Protein AF-A0A531F3D5-F1 (afdb_monomer_lite)

pLDDT: mean 86.14, std 16.81, range [41.84, 98.44]

Structure (mmCIF, N/CA/C/O backbone):
data_AF-A0A531F3D5-F1
#
_entry.id   AF-A0A531F3D5-F1
#
loop_
_atom_site.group_PDB
_atom_site.id
_atom_site.type_symbol
_atom_site.label_atom_id
_atom_site.label_alt_id
_atom_site.label_comp_id
_atom_site.label_asym_id
_atom_site.label_entity_id
_atom_site.label_seq_id
_atom_site.pdbx_PDB_ins_code
_atom_site.Cartn_x
_atom_site.Cartn_y
_atom_site.Cartn_z
_atom_site.occupancy
_atom_site.B_iso_or_equiv
_atom_site.auth_seq_id
_atom_site.auth_comp_id
_atom_site.auth_asym_id
_atom_site.auth_atom_id
_atom_site.pdbx_PDB_model_num
ATOM 1 N N . MET A 1 1 ? 32.726 2.486 -24.121 1.00 41.84 1 MET A N 1
ATOM 2 C CA . MET A 1 1 ? 31.280 2.730 -23.941 1.00 41.84 1 MET A CA 1
ATOM 3 C C . MET A 1 1 ? 30.673 1.433 -23.416 1.00 41.84 1 MET A C 1
ATOM 5 O O . MET A 1 1 ? 30.393 0.535 -24.197 1.00 41.84 1 MET A O 1
ATOM 9 N N . GLY A 1 2 ? 30.680 1.253 -22.092 1.00 49.84 2 GLY A N 1
ATOM 10 C CA . GLY A 1 2 ? 30.319 -0.010 -21.442 1.00 49.84 2 GLY A CA 1
ATOM 11 C C . GLY A 1 2 ? 28.811 -0.118 -21.247 1.00 49.84 2 GLY A C 1
ATOM 12 O O . GLY A 1 2 ? 28.223 0.703 -20.556 1.00 49.84 2 GLY A O 1
ATOM 13 N N . ILE A 1 3 ? 28.193 -1.125 -21.858 1.00 61.72 3 ILE A N 1
ATOM 14 C CA . ILE A 1 3 ? 26.767 -1.443 -21.713 1.00 61.72 3 ILE A CA 1
ATOM 15 C C . ILE A 1 3 ? 26.627 -2.542 -20.653 1.00 61.72 3 ILE A C 1
ATOM 17 O O . ILE A 1 3 ? 26.282 -3.654 -21.026 1.00 61.72 3 ILE A O 1
ATOM 21 N N . ARG A 1 4 ? 26.975 -2.318 -19.374 1.00 61.41 4 ARG A N 1
ATOM 22 C CA . ARG A 1 4 ? 26.740 -3.314 -18.291 1.00 61.41 4 ARG A CA 1
ATOM 23 C C . ARG A 1 4 ? 26.581 -2.712 -16.886 1.00 61.41 4 ARG A C 1
ATOM 25 O O . ARG A 1 4 ? 27.071 -3.286 -15.925 1.00 61.41 4 ARG A O 1
ATOM 32 N N . GLU A 1 5 ? 25.879 -1.593 -16.744 1.00 50.12 5 GLU A N 1
ATOM 33 C CA . GLU A 1 5 ? 25.629 -0.994 -15.421 1.00 50.12 5 GLU A CA 1
ATOM 34 C C . GLU A 1 5 ? 24.223 -0.382 -15.371 1.00 50.12 5 GLU A C 1
ATOM 36 O O . GLU A 1 5 ? 24.033 0.827 -15.424 1.00 50.12 5 GLU A O 1
ATOM 41 N N . ARG A 1 6 ? 23.202 -1.245 -15.427 1.00 52.72 6 ARG A N 1
ATOM 42 C CA . ARG A 1 6 ? 21.797 -0.835 -15.224 1.00 52.72 6 ARG A CA 1
ATOM 43 C C . ARG A 1 6 ? 20.911 -1.905 -14.572 1.00 52.72 6 ARG A C 1
ATOM 45 O O . ARG A 1 6 ? 19.765 -1.629 -14.283 1.00 52.72 6 ARG A O 1
ATOM 52 N N . ALA A 1 7 ? 21.415 -3.119 -14.338 1.00 51.28 7 ALA A N 1
ATOM 53 C CA . ALA A 1 7 ? 20.612 -4.213 -13.775 1.00 51.28 7 ALA A CA 1
ATOM 54 C C . ALA A 1 7 ? 20.748 -4.365 -12.246 1.00 51.28 7 ALA A C 1
ATOM 56 O O . ALA A 1 7 ? 19.976 -5.096 -11.637 1.00 51.28 7 ALA A O 1
ATOM 57 N N . ALA A 1 8 ? 21.737 -3.714 -11.622 1.00 50.34 8 ALA A N 1
ATOM 58 C CA . ALA A 1 8 ? 22.001 -3.856 -10.188 1.00 50.34 8 ALA A CA 1
ATOM 59 C C . ALA A 1 8 ? 21.149 -2.918 -9.308 1.00 50.34 8 ALA A C 1
ATOM 61 O O . ALA A 1 8 ? 20.939 -3.233 -8.140 1.00 50.34 8 ALA A O 1
ATOM 62 N N . ASP A 1 9 ? 20.610 -1.830 -9.869 1.00 53.53 9 ASP A N 1
ATOM 63 C CA . ASP A 1 9 ? 19.876 -0.809 -9.104 1.00 53.53 9 ASP A CA 1
ATOM 64 C C . ASP A 1 9 ? 18.352 -1.054 -9.062 1.00 53.53 9 ASP A C 1
ATOM 66 O O . ASP A 1 9 ? 17.708 -0.725 -8.066 1.00 53.53 9 ASP A O 1
ATOM 70 N N . ASP A 1 10 ? 17.777 -1.747 -10.055 1.00 54.91 10 ASP A N 1
ATOM 71 C CA . ASP A 1 10 ? 16.331 -2.053 -10.119 1.00 54.91 10 ASP A CA 1
ATOM 72 C C . ASP A 1 10 ? 15.857 -3.002 -8.995 1.00 54.91 10 ASP A C 1
ATOM 74 O O . ASP A 1 10 ? 14.678 -3.027 -8.624 1.00 54.91 10 ASP A O 1
ATOM 78 N N . HIS A 1 11 ? 16.766 -3.796 -8.420 1.00 62.56 11 HIS A N 1
ATOM 79 C CA . HIS A 1 11 ? 16.433 -4.736 -7.345 1.00 62.56 11 HIS A CA 1
ATOM 80 C C . HIS A 1 11 ? 16.225 -4.054 -5.989 1.00 62.56 11 HIS A C 1
ATOM 82 O O . HIS A 1 11 ? 15.450 -4.561 -5.176 1.00 62.56 11 HIS A O 1
ATOM 88 N N . GLY A 1 12 ? 16.878 -2.914 -5.741 1.00 86.81 12 GLY A N 1
ATOM 89 C CA . GLY A 1 12 ? 16.782 -2.209 -4.462 1.00 86.81 12 GLY A CA 1
ATOM 90 C C . GLY A 1 12 ? 15.393 -1.620 -4.230 1.00 86.81 12 GLY A C 1
ATOM 91 O O . GLY A 1 12 ? 14.807 -1.808 -3.165 1.00 86.81 12 GLY A O 1
ATOM 92 N N . GLU A 1 13 ? 14.837 -0.972 -5.254 1.00 89.56 13 GLU A N 1
ATOM 93 C CA . GLU A 1 13 ? 13.496 -0.381 -5.203 1.00 89.56 13 GLU A CA 1
ATOM 94 C C . GLU A 1 13 ? 12.433 -1.451 -4.958 1.00 89.56 13 GLU A C 1
ATOM 96 O O . GLU A 1 13 ? 11.616 -1.332 -4.046 1.00 89.56 13 GLU A O 1
ATOM 101 N N . ARG A 1 14 ? 12.487 -2.548 -5.720 1.00 91.19 14 ARG A N 1
ATOM 102 C CA . ARG A 1 14 ? 11.553 -3.669 -5.567 1.00 91.19 14 ARG A CA 1
ATOM 103 C C . ARG A 1 14 ? 11.651 -4.327 -4.204 1.00 91.19 14 ARG A C 1
ATOM 105 O O . ARG A 1 14 ? 10.620 -4.567 -3.585 1.00 91.19 14 ARG A O 1
ATOM 112 N N . ALA A 1 15 ? 12.865 -4.589 -3.727 1.00 93.31 15 ALA A N 1
ATOM 113 C CA . ALA A 1 15 ? 13.069 -5.159 -2.402 1.00 93.31 15 ALA A CA 1
ATOM 114 C C . ALA A 1 15 ? 12.517 -4.230 -1.308 1.00 93.31 15 ALA A C 1
ATOM 116 O O . ALA A 1 15 ? 11.827 -4.688 -0.399 1.00 93.31 15 ALA A O 1
ATOM 117 N N . GLY A 1 16 ? 12.754 -2.920 -1.424 1.00 96.00 16 GLY A N 1
ATOM 118 C CA . GLY A 1 16 ? 12.201 -1.923 -0.507 1.00 96.00 16 GLY A CA 1
ATOM 119 C C . GLY A 1 16 ? 10.672 -1.914 -0.500 1.00 96.00 16 GLY A C 1
ATOM 120 O O . GLY A 1 16 ? 10.061 -1.957 0.567 1.00 96.00 16 GLY A O 1
ATOM 121 N N . LEU A 1 17 ? 10.044 -1.924 -1.676 1.00 96.75 17 LEU A N 1
ATOM 122 C CA . LEU A 1 17 ? 8.584 -1.962 -1.801 1.00 96.75 17 LEU A CA 1
ATOM 123 C C . LEU A 1 17 ? 7.993 -3.266 -1.245 1.00 96.75 17 LEU A C 1
ATOM 125 O O . LEU A 1 17 ? 6.987 -3.218 -0.540 1.00 96.75 17 LEU A O 1
ATOM 129 N N . GLN A 1 18 ? 8.649 -4.411 -1.457 1.00 96.31 18 GLN A N 1
ATOM 130 C CA . GLN A 1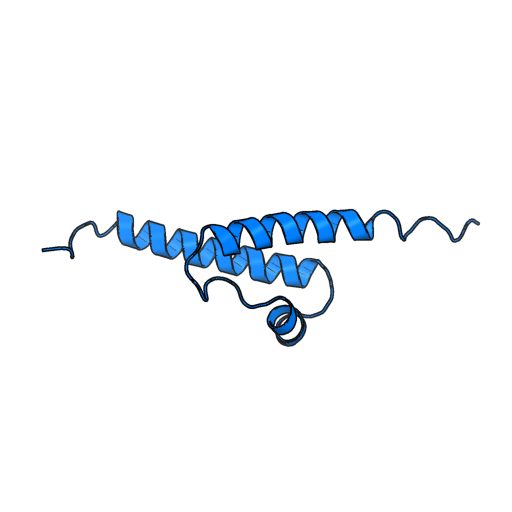 18 ? 8.225 -5.690 -0.874 1.00 96.31 18 GLN A CA 1
ATOM 131 C C . GLN A 1 18 ? 8.290 -5.693 0.658 1.00 96.31 18 GLN A C 1
ATOM 133 O O . GLN A 1 18 ? 7.395 -6.240 1.302 1.00 96.31 18 GLN A O 1
ATOM 138 N N . LEU A 1 19 ? 9.292 -5.043 1.264 1.00 97.12 19 LEU A N 1
ATOM 139 C CA . LEU A 1 19 ? 9.343 -4.885 2.724 1.00 97.12 19 LEU A CA 1
ATOM 140 C C . LEU A 1 19 ? 8.139 -4.093 3.248 1.00 97.12 19 LEU A C 1
ATOM 142 O O . LEU A 1 19 ? 7.557 -4.458 4.271 1.00 97.12 19 LEU A O 1
ATOM 146 N N . VAL A 1 20 ? 7.742 -3.030 2.543 1.00 97.56 20 VAL A N 1
ATOM 147 C CA . VAL A 1 20 ? 6.571 -2.221 2.913 1.00 97.56 20 VAL A CA 1
ATOM 148 C C . VAL A 1 20 ? 5.277 -3.010 2.712 1.00 97.56 20 VAL A C 1
ATOM 150 O O . VAL A 1 20 ? 4.439 -3.019 3.615 1.00 97.56 20 VAL A O 1
ATOM 153 N N . ARG A 1 21 ? 5.125 -3.719 1.585 1.00 97.56 21 ARG A N 1
ATOM 154 C CA . ARG A 1 21 ? 3.984 -4.615 1.338 1.00 97.56 21 ARG A CA 1
ATOM 155 C C . ARG A 1 21 ? 3.830 -5.628 2.462 1.00 97.56 21 ARG A C 1
ATOM 157 O O . ARG A 1 21 ? 2.765 -5.697 3.067 1.00 97.56 21 ARG A O 1
ATOM 164 N N . MET A 1 22 ? 4.905 -6.343 2.787 1.00 96.94 22 MET A N 1
ATOM 165 C CA . MET A 1 22 ? 4.920 -7.324 3.870 1.00 96.94 22 MET A CA 1
ATOM 166 C C . MET A 1 22 ? 4.480 -6.688 5.194 1.00 96.94 22 MET A C 1
ATOM 168 O O . MET A 1 22 ? 3.655 -7.251 5.909 1.00 96.94 22 MET A O 1
ATOM 172 N N . ALA A 1 23 ? 4.985 -5.495 5.526 1.00 97.00 23 ALA A N 1
ATOM 173 C CA . ALA A 1 23 ? 4.585 -4.794 6.743 1.00 97.00 23 ALA A CA 1
ATOM 174 C C . ALA A 1 23 ? 3.084 -4.450 6.759 1.00 97.00 23 ALA A C 1
ATOM 176 O O . ALA A 1 23 ? 2.427 -4.647 7.783 1.00 97.00 23 ALA A O 1
ATOM 177 N N . ILE A 1 24 ? 2.526 -3.975 5.641 1.00 96.56 24 ILE A N 1
ATOM 178 C CA . ILE A 1 24 ? 1.090 -3.682 5.523 1.00 96.56 24 ILE A CA 1
ATOM 179 C C . ILE A 1 24 ? 0.275 -4.970 5.647 1.00 96.56 24 ILE A C 1
ATOM 181 O O . ILE A 1 24 ? -0.643 -5.022 6.456 1.00 96.56 24 ILE A O 1
ATOM 185 N N . GLU A 1 25 ? 0.626 -6.025 4.917 1.00 95.25 25 GLU A N 1
ATOM 186 C CA . GLU A 1 25 ? -0.100 -7.301 4.933 1.00 95.25 25 GLU A CA 1
ATOM 187 C C . GLU A 1 25 ? -0.076 -7.987 6.310 1.00 95.25 25 GLU A C 1
ATOM 189 O O . GLU A 1 25 ? -1.054 -8.625 6.692 1.00 95.25 25 GLU A O 1
ATOM 194 N N . MET A 1 26 ? 0.998 -7.819 7.091 1.00 94.81 26 MET A N 1
ATOM 195 C CA . MET A 1 26 ? 1.088 -8.358 8.456 1.00 94.81 26 MET A CA 1
ATOM 196 C C . MET A 1 26 ? 0.299 -7.555 9.498 1.00 94.81 26 MET A C 1
ATOM 198 O O . MET A 1 26 ? -0.088 -8.111 10.525 1.00 94.81 26 MET A O 1
ATOM 202 N N . THR A 1 27 ? 0.124 -6.246 9.299 1.00 93.88 27 THR A N 1
ATOM 203 C CA . THR A 1 27 ? -0.381 -5.339 10.352 1.00 93.88 27 THR A CA 1
ATOM 204 C C . THR A 1 27 ? -1.771 -4.790 10.074 1.00 93.88 27 THR A C 1
ATOM 206 O O . THR A 1 27 ? -2.512 -4.475 11.007 1.00 93.88 27 THR A O 1
ATOM 209 N N . CYS A 1 28 ? -2.132 -4.652 8.803 1.00 92.12 28 CYS A N 1
ATOM 210 C CA . CYS A 1 28 ? -3.382 -4.051 8.382 1.00 92.12 28 CYS A CA 1
ATOM 211 C C . CYS A 1 28 ? -4.454 -5.128 8.159 1.00 92.12 28 CYS A C 1
ATOM 213 O O . CYS A 1 28 ? -4.142 -6.259 7.785 1.00 92.12 28 CYS A O 1
ATOM 215 N N . PRO A 1 29 ? -5.742 -4.795 8.353 1.00 90.12 29 PRO A N 1
ATOM 216 C CA . PRO A 1 29 ? -6.833 -5.700 8.013 1.00 90.12 29 PRO A CA 1
ATOM 217 C C . PRO A 1 29 ? -6.801 -6.146 6.544 1.00 90.12 29 PRO A C 1
ATOM 219 O O . PRO A 1 29 ? -6.380 -5.398 5.658 1.00 90.12 29 PRO A O 1
ATOM 222 N N . ALA A 1 30 ? -7.336 -7.338 6.276 1.00 88.62 30 ALA A N 1
ATOM 223 C CA . ALA A 1 30 ? -7.496 -7.844 4.917 1.00 88.62 30 ALA A CA 1
ATOM 224 C C . ALA A 1 30 ? -8.262 -6.850 4.022 1.00 88.62 30 ALA A C 1
ATOM 226 O O . ALA A 1 30 ? -9.233 -6.221 4.447 1.00 88.62 30 ALA A O 1
ATOM 227 N N . GLY A 1 31 ? -7.819 -6.721 2.769 1.00 88.31 31 GLY A N 1
ATOM 228 C CA . GLY A 1 31 ? -8.426 -5.831 1.775 1.00 88.31 31 GLY A CA 1
ATOM 229 C C . GLY A 1 31 ? -7.959 -4.372 1.825 1.00 88.31 31 GLY A C 1
ATOM 230 O O . GLY A 1 31 ? -8.432 -3.572 1.024 1.00 88.31 31 GLY A O 1
ATOM 231 N N . VAL A 1 32 ? -7.036 -4.010 2.725 1.00 95.56 32 VAL A N 1
ATOM 232 C CA . VAL A 1 32 ? -6.402 -2.676 2.739 1.00 95.56 32 VAL A CA 1
ATOM 233 C C . VAL A 1 32 ? -5.484 -2.459 1.531 1.00 95.56 32 VAL A C 1
ATOM 235 O O . VAL A 1 32 ? -5.456 -1.363 0.976 1.00 95.56 32 VAL A O 1
ATOM 238 N N . LEU A 1 33 ? -4.762 -3.499 1.109 1.00 97.56 33 LEU A N 1
ATOM 239 C CA . LEU A 1 33 ? -3.846 -3.466 -0.028 1.00 97.56 33 LEU A CA 1
ATOM 240 C C . LEU A 1 33 ? -4.278 -4.521 -1.065 1.00 97.56 33 LEU A C 1
ATOM 242 O O . LEU A 1 33 ? -4.494 -5.674 -0.682 1.00 97.56 33 LEU A O 1
ATOM 246 N N . PRO A 1 34 ? -4.428 -4.174 -2.358 1.00 96.81 34 PRO A N 1
ATOM 247 C CA . PRO A 1 34 ? -4.614 -5.165 -3.419 1.00 96.81 34 PRO A CA 1
ATOM 248 C C . PRO A 1 34 ? -3.389 -6.086 -3.549 1.00 96.81 34 PRO A C 1
ATOM 250 O O . PRO A 1 34 ? -2.265 -5.684 -3.240 1.00 96.81 34 PRO A O 1
ATOM 253 N N . SER A 1 35 ? -3.589 -7.317 -4.033 1.00 95.88 35 SER A N 1
ATOM 254 C CA . SER A 1 35 ? -2.482 -8.241 -4.329 1.00 95.88 35 SER A CA 1
ATOM 255 C C . SER A 1 35 ? -1.527 -7.657 -5.377 1.00 95.88 35 SER A C 1
ATOM 257 O O . SER A 1 35 ? -1.927 -6.797 -6.161 1.00 95.88 35 SER A O 1
ATOM 259 N N . GLU A 1 36 ? -0.285 -8.144 -5.435 1.00 95.19 36 GLU A N 1
ATOM 260 C CA . GLU A 1 36 ? 0.678 -7.716 -6.465 1.00 95.19 36 GLU A CA 1
ATOM 261 C C . GLU A 1 36 ? 0.111 -7.891 -7.884 1.00 95.19 36 GLU A C 1
ATOM 263 O O . GLU A 1 36 ? 0.194 -6.982 -8.703 1.00 95.19 36 GLU A O 1
ATOM 268 N N . GLU A 1 37 ? -0.559 -9.014 -8.163 1.00 97.00 37 GLU A N 1
ATOM 269 C CA . GLU A 1 37 ? -1.215 -9.259 -9.455 1.00 97.00 37 GLU A CA 1
ATOM 270 C C . GLU A 1 37 ? -2.300 -8.217 -9.769 1.00 97.00 37 GLU A C 1
ATOM 272 O O . GLU A 1 37 ? -2.382 -7.710 -10.890 1.00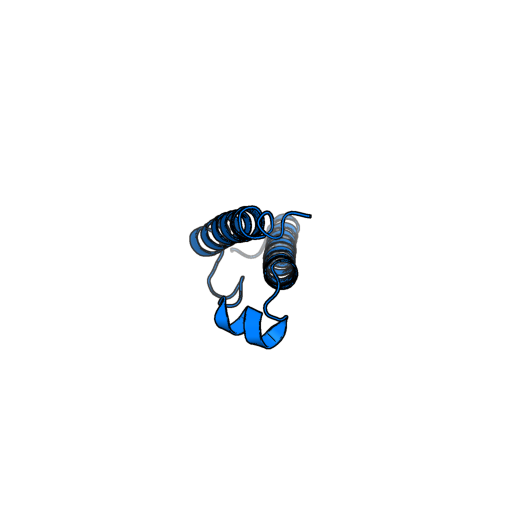 97.00 37 GLU A O 1
ATOM 277 N N . ALA A 1 38 ? -3.104 -7.839 -8.773 1.00 97.62 38 ALA A N 1
ATOM 278 C CA . ALA A 1 38 ? -4.101 -6.791 -8.944 1.00 97.62 38 ALA A CA 1
ATOM 279 C C . ALA A 1 38 ? -3.445 -5.419 -9.164 1.00 97.62 38 ALA A C 1
ATOM 281 O O . ALA A 1 38 ? -3.948 -4.634 -9.964 1.00 97.62 38 ALA A O 1
ATOM 282 N N . VAL A 1 39 ? -2.310 -5.131 -8.517 1.00 97.88 39 VAL A N 1
ATOM 283 C CA . VAL A 1 39 ? -1.552 -3.896 -8.768 1.00 97.88 39 VAL A CA 1
ATOM 284 C C . VAL A 1 39 ? -1.031 -3.850 -10.203 1.00 97.88 39 VAL A C 1
ATOM 286 O O . VAL A 1 39 ? -1.196 -2.828 -10.870 1.00 97.88 39 VAL A O 1
ATOM 289 N N . LEU A 1 40 ? -0.485 -4.957 -10.714 1.00 97.00 40 LEU A N 1
ATOM 290 C CA . LEU A 1 40 ? -0.034 -5.054 -12.107 1.00 97.00 40 LEU A CA 1
ATOM 291 C C . LEU A 1 40 ? -1.168 -4.755 -13.097 1.00 97.00 40 LEU A C 1
ATOM 293 O O . LEU A 1 40 ? -0.942 -4.070 -14.093 1.00 97.00 40 LEU A O 1
ATOM 297 N N . GLY A 1 41 ? -2.378 -5.250 -12.817 1.00 97.94 41 GLY A N 1
ATOM 298 C CA . GLY A 1 41 ? -3.554 -5.031 -13.661 1.00 97.94 41 GLY A CA 1
ATOM 299 C C . GLY A 1 41 ? -4.190 -3.641 -13.534 1.00 97.94 41 GLY A C 1
ATOM 300 O O . GLY A 1 41 ? -4.739 -3.137 -14.510 1.00 97.94 41 GLY A O 1
ATOM 301 N N . LEU A 1 42 ? -4.138 -3.023 -12.350 1.00 97.62 42 LEU A N 1
ATOM 302 C CA . LEU A 1 42 ? -4.802 -1.742 -12.066 1.00 97.62 42 LEU A CA 1
ATOM 303 C C . LEU A 1 42 ? -3.908 -0.521 -12.300 1.00 97.62 42 LEU A C 1
ATOM 305 O O . LEU A 1 42 ? -4.413 0.528 -12.692 1.00 97.62 42 LEU A O 1
ATOM 309 N N . TYR A 1 43 ? -2.610 -0.647 -12.025 1.00 97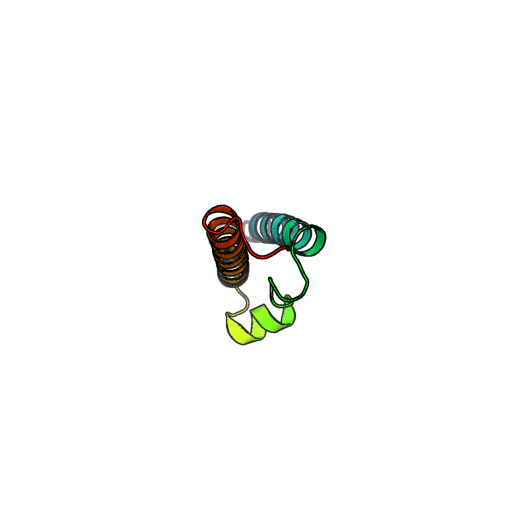.12 43 TYR A N 1
ATOM 310 C CA . TYR A 1 43 ? -1.663 0.468 -12.028 1.00 97.12 43 TYR A CA 1
ATOM 311 C C . TYR A 1 43 ? -0.581 0.285 -13.090 1.00 97.12 43 TYR A C 1
ATOM 313 O O . TYR A 1 43 ? -0.310 1.212 -13.846 1.00 97.12 43 TYR A O 1
ATOM 321 N N . GLY A 1 44 ? -0.001 -0.912 -13.188 1.00 96.94 44 GLY A N 1
ATOM 322 C CA . GLY A 1 44 ? 1.031 -1.232 -14.171 1.00 96.94 44 GLY A CA 1
ATOM 323 C C . GLY A 1 44 ? 2.262 -1.896 -13.553 1.00 96.94 44 GLY A C 1
ATOM 324 O O . GLY A 1 44 ? 2.331 -2.103 -12.341 1.00 96.94 44 GLY A O 1
ATOM 325 N N . PRO A 1 45 ? 3.257 -2.265 -14.379 1.00 95.06 45 PRO A N 1
ATOM 326 C CA . PRO A 1 45 ? 4.356 -3.096 -13.920 1.00 95.06 45 PRO A CA 1
ATOM 327 C C . PRO A 1 45 ? 5.441 -2.328 -13.177 1.00 95.06 45 PRO A C 1
ATOM 329 O O . PRO A 1 45 ? 6.053 -2.915 -12.302 1.00 95.06 45 PRO A O 1
ATOM 332 N N . GLU A 1 46 ? 5.725 -1.067 -13.505 1.00 94.88 46 GLU A N 1
ATOM 333 C CA . GLU A 1 46 ? 6.873 -0.319 -12.952 1.00 94.88 46 GLU A CA 1
ATOM 334 C C . GLU A 1 46 ? 6.830 -0.151 -11.415 1.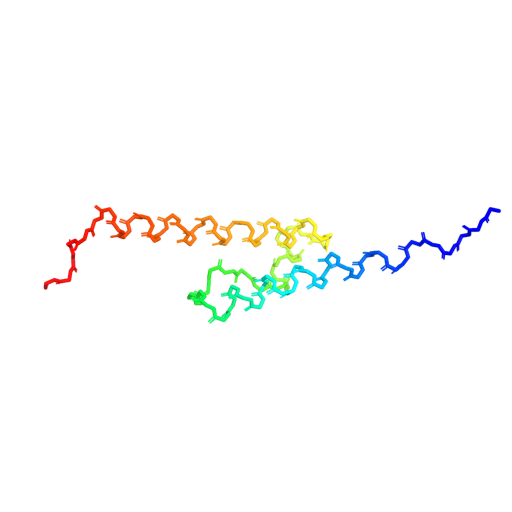00 94.88 46 GLU A C 1
ATOM 336 O O . GLU A 1 46 ? 5.740 -0.091 -10.850 1.00 94.88 46 GLU A O 1
ATOM 341 N N . PRO A 1 47 ? 7.982 -0.036 -10.719 1.00 94.62 47 PRO A N 1
ATOM 342 C CA . PRO A 1 47 ? 8.034 0.109 -9.256 1.00 94.62 47 PRO A CA 1
ATOM 343 C C . PRO A 1 47 ? 7.146 1.227 -8.692 1.00 94.62 47 PRO A C 1
ATOM 345 O O . PRO A 1 47 ? 6.538 1.062 -7.636 1.00 94.62 47 PRO A O 1
ATOM 348 N N . VAL A 1 48 ? 7.015 2.342 -9.415 1.00 96.88 48 VAL A N 1
ATOM 349 C CA . VAL A 1 48 ? 6.162 3.471 -9.013 1.00 96.88 48 VAL A CA 1
ATOM 350 C C . VAL A 1 48 ? 4.689 3.075 -8.848 1.00 96.88 48 VAL A C 1
ATOM 352 O O . VAL A 1 48 ? 4.017 3.609 -7.972 1.00 96.88 48 VAL A O 1
ATOM 355 N N . HIS A 1 49 ? 4.200 2.100 -9.616 1.00 97.62 49 HIS A N 1
ATOM 356 C CA . HIS A 1 49 ? 2.820 1.616 -9.544 1.00 97.62 49 HIS A CA 1
ATOM 357 C C . HIS A 1 49 ? 2.546 0.840 -8.250 1.00 97.62 49 HIS A C 1
ATOM 359 O O . HIS A 1 49 ? 1.518 1.038 -7.603 1.00 97.62 49 HIS A O 1
ATOM 365 N N . GLU A 1 50 ? 3.498 0.006 -7.827 1.00 97.69 50 GLU A N 1
ATOM 366 C CA . GLU A 1 50 ? 3.461 -0.643 -6.513 1.00 97.69 50 GLU A CA 1
ATOM 367 C C . GLU A 1 50 ? 3.567 0.403 -5.397 1.00 97.69 50 GLU A C 1
ATOM 369 O O . GLU A 1 50 ? 2.776 0.388 -4.455 1.00 97.69 50 GLU A O 1
ATOM 374 N N . GLY A 1 51 ? 4.466 1.380 -5.547 1.00 98.06 51 GLY A N 1
ATOM 375 C CA . GLY A 1 51 ? 4.567 2.517 -4.631 1.00 98.06 51 GLY A CA 1
ATOM 376 C C . GLY A 1 51 ? 3.253 3.290 -4.472 1.00 98.06 51 GLY A C 1
ATOM 377 O O . GLY A 1 51 ? 2.870 3.624 -3.350 1.00 98.06 51 GLY A O 1
ATOM 378 N N . GLU A 1 52 ? 2.525 3.533 -5.565 1.00 98.38 52 GLU A N 1
ATOM 379 C CA . GLU A 1 52 ? 1.222 4.204 -5.536 1.00 98.38 52 GLU A CA 1
ATOM 380 C C . GLU A 1 52 ? 0.174 3.387 -4.767 1.00 98.38 52 GLU A C 1
ATOM 382 O O . GLU A 1 52 ? -0.541 3.938 -3.922 1.00 98.38 52 GLU A O 1
ATOM 387 N N . ALA A 1 53 ? 0.095 2.076 -5.015 1.00 98.31 53 ALA A N 1
ATOM 388 C CA . ALA A 1 53 ? -0.829 1.193 -4.309 1.00 98.31 53 ALA A CA 1
ATOM 389 C C . ALA A 1 53 ? -0.552 1.166 -2.795 1.00 98.31 53 ALA A C 1
ATOM 391 O O . ALA A 1 53 ? -1.483 1.287 -1.993 1.00 98.31 53 ALA A O 1
ATOM 392 N N . LEU A 1 54 ? 0.724 1.085 -2.403 1.00 98.44 5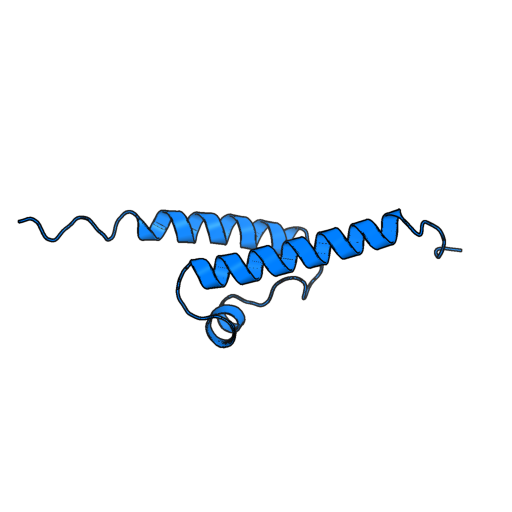4 LEU A N 1
ATOM 393 C CA . LEU A 1 54 ? 1.150 1.133 -1.001 1.00 98.44 54 LEU A CA 1
ATOM 394 C C . LEU A 1 54 ? 0.801 2.477 -0.348 1.00 98.44 54 LEU A C 1
ATOM 396 O O . LEU A 1 54 ? 0.250 2.504 0.753 1.00 98.44 54 LEU A O 1
ATOM 400 N N . ALA A 1 55 ? 1.058 3.597 -1.031 1.00 98.44 55 ALA A N 1
ATOM 401 C CA . ALA A 1 55 ? 0.730 4.927 -0.523 1.00 98.44 55 ALA A CA 1
ATOM 402 C C . ALA A 1 55 ? -0.779 5.088 -0.280 1.00 98.44 55 ALA A C 1
ATOM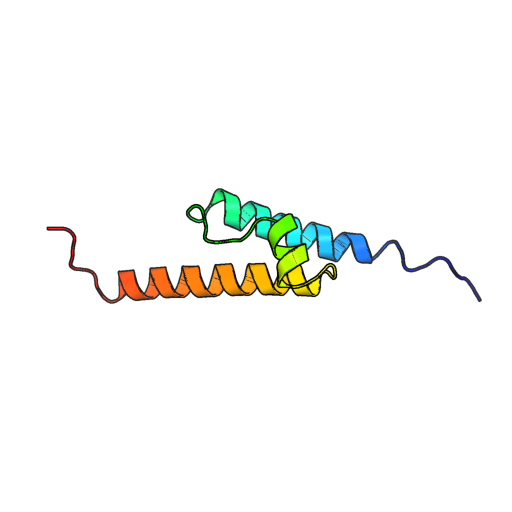 404 O O . ALA A 1 55 ? -1.188 5.557 0.785 1.00 98.44 55 ALA A O 1
ATOM 405 N N . LYS A 1 56 ? -1.615 4.643 -1.226 1.00 97.50 56 LYS A N 1
ATOM 406 C CA . LYS A 1 56 ? -3.080 4.663 -1.085 1.00 97.50 56 LYS A CA 1
ATOM 407 C C . LYS A 1 56 ? -3.554 3.815 0.096 1.00 97.50 56 LYS A C 1
ATOM 409 O O . LYS A 1 56 ? -4.384 4.281 0.876 1.00 97.50 56 LYS A O 1
ATOM 414 N N . ALA A 1 57 ? -3.000 2.614 0.264 1.00 97.00 57 ALA A N 1
ATOM 415 C CA . ALA A 1 57 ? -3.328 1.730 1.382 1.00 97.00 57 ALA A CA 1
ATOM 416 C C . ALA A 1 57 ? -2.984 2.357 2.747 1.00 97.00 57 ALA A C 1
ATOM 418 O O . ALA A 1 57 ? -3.785 2.296 3.686 1.00 97.00 57 ALA A O 1
ATOM 419 N N . ILE A 1 58 ? -1.820 3.009 2.852 1.00 96.75 58 ILE A N 1
ATOM 420 C CA . ILE A 1 58 ? -1.386 3.705 4.073 1.00 96.75 58 ILE A CA 1
ATOM 421 C C . ILE A 1 58 ? -2.306 4.887 4.380 1.00 96.75 58 ILE A C 1
ATOM 423 O O . ILE A 1 58 ? -2.790 4.996 5.507 1.00 96.75 58 ILE A O 1
ATOM 427 N N . ILE A 1 59 ? -2.574 5.753 3.397 1.00 96.62 59 ILE A N 1
ATOM 428 C CA . ILE A 1 59 ? -3.427 6.938 3.577 1.00 96.62 59 ILE A CA 1
ATOM 429 C C . ILE A 1 59 ? -4.822 6.520 4.047 1.00 96.62 59 ILE A C 1
ATOM 431 O O . ILE A 1 59 ? -5.276 6.988 5.090 1.00 96.62 59 ILE A O 1
ATOM 435 N N . GLU A 1 60 ? -5.464 5.579 3.350 1.00 93.88 60 GLU A N 1
ATOM 436 C CA . GLU A 1 60 ? -6.798 5.080 3.711 1.00 93.88 60 GLU A CA 1
ATOM 437 C C . GLU A 1 60 ? -6.818 4.499 5.134 1.00 93.88 60 GLU A C 1
ATOM 439 O O . GLU A 1 60 ? -7.746 4.743 5.913 1.00 93.88 60 GLU A O 1
ATOM 444 N N . THR A 1 61 ? -5.772 3.763 5.516 1.00 94.44 61 THR A N 1
ATOM 445 C CA . THR A 1 61 ? -5.652 3.189 6.863 1.00 94.44 61 THR A CA 1
ATOM 446 C C . THR A 1 61 ? -5.508 4.274 7.928 1.00 94.44 61 THR A C 1
ATOM 448 O O . THR A 1 61 ? -6.235 4.260 8.924 1.00 94.44 61 THR A O 1
ATOM 451 N N . VAL A 1 62 ? -4.621 5.251 7.719 1.00 94.94 62 VAL A N 1
ATOM 452 C CA . VAL A 1 62 ? -4.410 6.369 8.652 1.00 94.94 62 VAL A CA 1
ATOM 453 C C . VAL A 1 62 ? -5.671 7.216 8.788 1.00 94.94 62 VAL A C 1
ATOM 455 O O . VAL A 1 62 ? -6.040 7.604 9.900 1.00 94.94 62 VAL A O 1
ATOM 458 N N . GLU A 1 63 ? -6.379 7.473 7.692 1.00 94.31 63 GLU A N 1
ATOM 459 C CA . GLU A 1 63 ? -7.642 8.198 7.729 1.00 94.31 63 GLU A CA 1
ATOM 460 C C . GLU A 1 63 ? -8.713 7.458 8.536 1.00 94.31 63 GLU A C 1
ATOM 462 O O . GLU A 1 63 ? -9.394 8.069 9.365 1.00 94.31 63 GLU A O 1
ATOM 467 N N . ARG A 1 64 ? -8.852 6.138 8.346 1.00 90.75 64 ARG A N 1
ATOM 468 C CA . ARG A 1 64 ? -9.772 5.307 9.141 1.00 90.75 64 ARG A CA 1
ATOM 469 C C . ARG A 1 64 ? -9.437 5.363 10.627 1.00 90.75 64 ARG A C 1
ATOM 471 O O . ARG A 1 64 ? -10.343 5.551 11.439 1.00 90.75 64 ARG A O 1
ATOM 478 N N . LEU A 1 65 ? -8.158 5.235 10.980 1.00 91.69 65 LEU A N 1
ATOM 479 C CA . LEU A 1 65 ? -7.696 5.336 12.367 1.00 91.69 65 LEU A CA 1
ATOM 480 C C . LEU A 1 65 ? -7.989 6.723 12.948 1.00 91.69 65 LEU A C 1
ATOM 482 O O . LEU A 1 65 ? -8.539 6.829 14.039 1.00 91.69 65 LEU A O 1
ATOM 486 N N . THR A 1 66 ? -7.717 7.782 12.187 1.00 93.75 66 THR A N 1
ATOM 487 C CA . THR A 1 66 ? -7.973 9.171 12.597 1.00 93.75 66 THR A CA 1
ATOM 488 C C . THR A 1 66 ? -9.464 9.452 12.794 1.00 93.75 66 THR A C 1
ATOM 490 O O . THR A 1 66 ? -9.845 10.178 13.710 1.00 93.75 66 THR A O 1
ATOM 493 N N . ARG A 1 67 ? -10.341 8.884 11.954 1.00 93.25 67 ARG A N 1
ATOM 494 C CA . ARG A 1 67 ? -11.799 8.992 12.134 1.00 93.25 67 ARG A CA 1
ATOM 495 C C . ARG A 1 67 ? -12.259 8.286 13.411 1.00 93.25 67 ARG A C 1
ATOM 497 O O . ARG A 1 67 ? -13.061 8.853 14.148 1.00 93.25 67 ARG A O 1
ATOM 504 N N . ARG A 1 68 ? -11.725 7.094 13.702 1.00 88.62 68 ARG A N 1
ATOM 505 C CA . ARG A 1 68 ? -12.038 6.344 14.933 1.00 88.62 68 ARG A CA 1
ATOM 506 C C . ARG A 1 68 ? -11.579 7.071 16.195 1.00 88.62 68 ARG A C 1
ATOM 508 O O . ARG A 1 68 ? -12.319 7.115 17.165 1.00 88.62 68 ARG A O 1
ATOM 515 N N . THR A 1 69 ? -10.398 7.685 16.184 1.00 86.06 69 THR A N 1
ATOM 516 C CA . THR A 1 69 ? -9.900 8.426 17.356 1.00 86.06 69 THR A CA 1
ATOM 517 C C . THR A 1 69 ? -10.648 9.737 17.599 1.00 86.06 69 THR A C 1
ATOM 519 O O . THR A 1 69 ? -10.733 10.179 18.742 1.00 86.06 69 THR A O 1
ATOM 522 N N . LYS A 1 70 ? -11.218 10.354 16.554 1.00 82.56 70 LYS A N 1
ATOM 523 C CA . LYS A 1 70 ? -12.049 11.565 16.676 1.00 82.56 70 LYS A CA 1
ATOM 524 C C . LYS A 1 70 ? -13.486 11.291 17.146 1.00 82.56 70 LYS A C 1
ATOM 526 O O . LYS A 1 70 ? -14.084 12.193 17.720 1.00 82.56 70 LYS A O 1
ATOM 531 N N . ASN A 1 71 ? -14.008 10.074 16.959 1.00 65.00 71 ASN A N 1
ATOM 532 C CA . ASN A 1 71 ? -15.322 9.639 17.453 1.00 65.00 71 ASN A CA 1
ATOM 533 C C . ASN A 1 71 ? -15.172 8.476 18.459 1.00 65.00 71 ASN A C 1
ATOM 535 O O . ASN A 1 71 ? -15.411 7.327 18.089 1.00 65.00 71 ASN A O 1
ATOM 539 N N . PRO A 1 72 ? -14.801 8.738 19.726 1.00 62.91 72 PRO A N 1
ATOM 540 C CA . PRO A 1 72 ? -14.541 7.688 20.715 1.00 62.91 72 PRO A CA 1
ATOM 541 C C . PRO A 1 72 ? -15.790 6.961 21.263 1.00 62.91 72 PRO A C 1
ATOM 543 O O . PRO A 1 72 ? -15.655 6.177 22.194 1.00 62.91 72 PRO A O 1
ATOM 546 N N . THR A 1 73 ? -16.997 7.193 20.738 1.00 65.00 73 THR A N 1
ATOM 547 C CA . THR A 1 73 ? -18.244 6.639 21.301 1.00 65.00 73 THR A CA 1
ATOM 548 C C . THR A 1 73 ? -19.070 5.897 20.250 1.00 65.00 73 THR A C 1
ATOM 550 O O . THR A 1 73 ? -19.863 6.517 19.540 1.00 65.00 73 THR A O 1
ATOM 553 N N . ALA A 1 74 ? -18.888 4.579 20.152 1.00 59.34 74 ALA A N 1
ATOM 554 C CA . ALA A 1 74 ? -19.884 3.653 19.594 1.00 59.34 74 ALA A CA 1
ATOM 555 C C . ALA A 1 74 ? -19.651 2.194 20.042 1.00 59.34 74 ALA A C 1
ATOM 557 O O . ALA A 1 74 ? -20.023 1.280 19.317 1.00 59.34 74 ALA A O 1
ATOM 558 N N . ASP A 1 75 ? -19.036 1.987 21.210 1.00 58.88 75 ASP A N 1
ATOM 559 C CA . ASP A 1 75 ? -18.975 0.681 21.875 1.00 58.88 75 ASP A CA 1
ATOM 560 C C . ASP A 1 75 ? -19.612 0.835 23.276 1.00 58.88 75 ASP A C 1
ATOM 562 O O . ASP A 1 75 ? -18.916 0.911 24.288 1.00 58.88 75 ASP A O 1
ATOM 566 N N . GLU A 1 76 ? -20.945 0.969 23.298 1.00 49.09 76 GLU A N 1
ATOM 567 C CA . GLU A 1 76 ? -21.848 0.612 24.412 1.00 49.09 76 GLU A CA 1
ATOM 568 C C . GLU A 1 76 ? -22.874 -0.400 23.891 1.00 49.09 76 GLU A C 1
ATOM 570 O O . GLU A 1 76 ? -23.471 -0.129 22.821 1.00 49.09 76 GLU A O 1
#

Sequence (76 aa):
MGIRERAADDHGERAGLQLVRMAIEMTCPAGVLPSEEAVLGLYGPEPVHEGEALAKAIIETVERLTRRTKNPTADE

Radius of gyration: 17.1 Å; chains: 1; bounding box: 53×21×48 Å

Foldseek 3Di:
DDPDPDPPPQVVLVVVLVVLVVVCVVPPDPPLADDPVVLCVPQRDGSVSSVVRSVSSVVVRVVVVVVCVVDVDDDD

Secondary structure (DSSP, 8-state):
-----SSSSHHHHHHHHHHHHHHHHHHSPTTSS--HHHHHHHT-SSHHHHHHHHHHHHHHHHHHHHHHHH------